Protein AF-A0A9X2M644-F1 (afdb_monomer_lite)

pLDDT: mean 84.6, std 16.62, range [31.56, 98.25]

InterPro domains:
  IPR025457 Domain of unknown function DUF4277 [PF14104] (24-113)

Structure (mmCIF, N/CA/C/O backbone):
data_AF-A0A9X2M644-F1
#
_entry.id   AF-A0A9X2M644-F1
#
loop_
_atom_site.group_PDB
_atom_site.id
_atom_site.type_symbol
_atom_site.label_atom_id
_atom_site.label_alt_id
_atom_site.label_comp_id
_atom_site.label_asym_id
_atom_site.label_entity_id
_atom_site.label_seq_id
_atom_site.pdbx_PDB_ins_code
_atom_site.Cartn_x
_atom_site.Cartn_y
_atom_site.Cartn_z
_atom_site.occupancy
_atom_site.B_iso_or_equiv
_atom_site.auth_seq_id
_atom_site.auth_comp_id
_atom_site.auth_asym_id
_atom_site.auth_atom_id
_atom_site.pdbx_PDB_model_num
ATOM 1 N N . MET A 1 1 ? -24.986 -27.500 74.296 1.00 36.38 1 MET A N 1
ATOM 2 C CA . MET A 1 1 ? -25.430 -28.175 73.058 1.00 36.38 1 MET A CA 1
ATOM 3 C C . MET A 1 1 ? -25.859 -27.107 72.069 1.00 36.38 1 MET A C 1
ATOM 5 O O . MET A 1 1 ? -26.871 -26.458 72.287 1.00 36.38 1 MET A O 1
ATOM 9 N N . ALA A 1 2 ? -25.011 -26.852 71.074 1.00 38.91 2 ALA A N 1
ATOM 10 C CA . ALA A 1 2 ? -25.161 -25.796 70.082 1.00 38.91 2 ALA A CA 1
ATOM 11 C C . ALA A 1 2 ? -25.925 -26.317 68.860 1.00 38.91 2 ALA A C 1
ATOM 13 O O . ALA A 1 2 ? -25.565 -27.364 68.335 1.00 38.91 2 ALA A O 1
ATOM 14 N N . TRP A 1 3 ? -26.931 -25.575 68.397 1.00 31.56 3 TRP A N 1
ATOM 15 C CA . TRP A 1 3 ? -27.513 -25.732 67.061 1.00 31.56 3 TRP A CA 1
ATOM 16 C C . TRP A 1 3 ? -27.806 -24.342 66.493 1.00 31.56 3 TRP A C 1
ATOM 18 O O . TRP A 1 3 ? -28.920 -23.830 66.575 1.00 31.56 3 TRP A O 1
ATOM 28 N N . GLY A 1 4 ? -26.767 -23.708 65.947 1.00 35.31 4 GLY A N 1
ATOM 29 C CA . GLY A 1 4 ? -26.904 -22.560 65.058 1.00 35.31 4 GLY A CA 1
ATOM 30 C C . GLY A 1 4 ? -27.156 -23.071 63.644 1.00 35.31 4 GLY A C 1
ATOM 31 O O . GLY A 1 4 ? -26.264 -23.645 63.026 1.00 35.31 4 GLY A O 1
ATOM 32 N N . ARG A 1 5 ? -28.381 -22.903 63.139 1.00 40.44 5 ARG A N 1
ATOM 33 C CA . ARG A 1 5 ? -28.700 -23.151 61.729 1.00 40.44 5 ARG A CA 1
ATOM 34 C C . ARG A 1 5 ? -28.088 -22.028 60.895 1.00 40.44 5 ARG A C 1
ATOM 36 O O . ARG A 1 5 ? -28.600 -20.913 60.898 1.00 40.44 5 ARG A O 1
ATOM 43 N N . ALA A 1 6 ? -26.989 -22.329 60.213 1.00 40.09 6 ALA A N 1
ATOM 44 C CA . ALA A 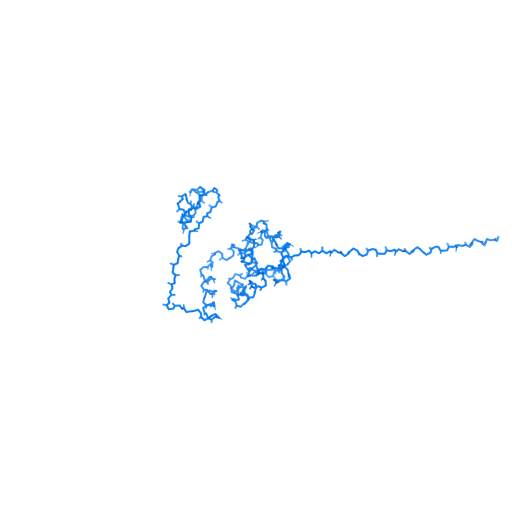1 6 ? -26.420 -21.474 59.184 1.00 40.09 6 ALA A CA 1
ATOM 45 C C . ALA A 1 6 ? -27.343 -21.501 57.954 1.00 40.09 6 ALA A C 1
ATOM 47 O O . ALA A 1 6 ? -27.424 -22.500 57.244 1.00 40.09 6 ALA A O 1
ATOM 48 N N . LEU A 1 7 ? -28.073 -20.409 57.735 1.00 40.72 7 LEU A N 1
ATOM 49 C CA . LEU A 1 7 ? -28.720 -20.113 56.460 1.00 40.72 7 LEU A CA 1
ATOM 50 C C . LEU A 1 7 ? -27.618 -19.724 55.468 1.00 40.72 7 LEU A C 1
ATOM 52 O O . LEU A 1 7 ? -27.059 -18.634 55.564 1.00 40.72 7 LEU A O 1
ATOM 56 N N . SER A 1 8 ? -27.279 -20.619 54.538 1.00 43.50 8 SER A N 1
ATOM 57 C CA . SER A 1 8 ? -26.427 -20.269 53.402 1.00 43.50 8 SER A CA 1
ATOM 58 C C . SER A 1 8 ? -27.249 -19.444 52.413 1.00 43.50 8 SER A C 1
ATOM 60 O O . SER A 1 8 ? -28.114 -19.977 51.715 1.00 43.50 8 SER A O 1
ATOM 62 N N . LEU A 1 9 ? -26.994 -18.140 52.361 1.00 42.22 9 LEU A N 1
ATOM 63 C CA . LEU A 1 9 ? -27.428 -17.300 51.252 1.00 42.22 9 LEU A CA 1
ATOM 64 C C . LEU A 1 9 ? -26.548 -17.640 50.045 1.00 42.22 9 LEU A C 1
ATOM 66 O O . LEU A 1 9 ? -25.346 -17.390 50.051 1.00 42.22 9 LEU A O 1
ATOM 70 N N . VAL A 1 10 ? -27.146 -18.266 49.032 1.00 49.97 10 VAL A N 1
ATOM 71 C CA . VAL A 1 10 ? -26.523 -18.443 47.719 1.00 49.97 10 VAL A CA 1
ATOM 72 C C . VAL A 1 10 ? -26.570 -17.088 47.025 1.00 49.97 10 VAL A C 1
ATOM 74 O O . VAL A 1 10 ? -27.616 -16.639 46.561 1.00 49.97 10 VAL A O 1
ATOM 77 N N . GLU A 1 11 ? -25.433 -16.407 47.014 1.00 48.94 11 GLU A N 1
ATOM 78 C CA . GLU A 1 11 ? -25.257 -15.125 46.348 1.00 48.94 11 GLU A CA 1
ATOM 79 C C . GLU A 1 11 ? -25.095 -15.382 44.842 1.00 48.94 11 GLU A C 1
ATOM 81 O O . GLU A 1 11 ? -24.040 -15.799 44.361 1.00 48.94 11 GLU A O 1
ATOM 86 N N . HIS A 1 12 ? -26.179 -15.202 44.083 1.00 54.28 12 HIS A N 1
ATOM 87 C CA . HIS A 1 12 ? -26.136 -15.247 42.623 1.00 54.28 12 HIS A CA 1
ATOM 88 C C . HIS A 1 12 ? -25.331 -14.048 42.104 1.00 54.28 12 HIS A C 1
ATOM 90 O O . HIS A 1 12 ? -25.857 -12.951 41.923 1.00 54.28 12 HIS A O 1
ATOM 96 N N . ARG A 1 13 ? -24.035 -14.260 41.856 1.00 52.28 13 ARG A N 1
ATOM 97 C CA . ARG A 1 13 ? -23.192 -13.320 41.112 1.00 52.28 13 ARG A CA 1
ATOM 98 C C . ARG A 1 13 ? -23.673 -13.267 39.661 1.00 52.28 13 ARG A C 1
ATOM 100 O O . ARG A 1 13 ? -23.489 -14.217 38.908 1.00 52.28 13 ARG A O 1
ATOM 107 N N . LEU A 1 14 ? -24.290 -12.153 39.278 1.00 56.62 14 LEU A N 1
ATOM 108 C CA . LEU A 1 14 ? -24.551 -11.817 37.881 1.00 56.62 14 LEU A CA 1
ATOM 109 C C . LEU A 1 14 ? -23.217 -11.466 37.209 1.00 56.62 14 LEU A C 1
ATOM 111 O O . LEU A 1 14 ? -22.624 -10.428 37.498 1.00 56.62 14 LEU A O 1
ATOM 115 N N . GLU A 1 15 ? -22.733 -12.332 36.321 1.00 58.47 15 GLU A N 1
ATOM 116 C CA . GLU A 1 15 ? -21.660 -11.987 35.389 1.00 58.47 15 GLU A CA 1
ATOM 117 C C . GLU A 1 15 ? -22.245 -11.115 34.276 1.00 58.47 15 GLU A C 1
ATOM 119 O O . GLU A 1 15 ? -22.938 -11.587 33.376 1.00 58.47 15 GLU A O 1
ATOM 124 N N . VAL A 1 16 ? -21.999 -9.808 34.355 1.00 63.22 16 VAL A N 1
ATOM 125 C CA . VAL A 1 16 ? -22.325 -8.880 33.271 1.00 63.22 16 VAL A CA 1
ATOM 126 C C . VAL A 1 16 ? -21.266 -9.048 32.184 1.00 63.22 16 VAL A C 1
ATOM 128 O O . VAL A 1 16 ? -20.161 -8.519 32.290 1.00 63.22 16 VAL A O 1
ATOM 131 N N . ALA A 1 17 ? -21.597 -9.800 31.136 1.00 68.69 17 ALA A N 1
ATOM 132 C CA . ALA A 1 17 ? -20.782 -9.876 29.932 1.00 68.69 17 ALA A CA 1
ATOM 133 C C . ALA A 1 17 ? -20.901 -8.555 29.154 1.00 68.69 17 ALA A C 1
ATOM 135 O O . ALA A 1 17 ? -21.875 -8.313 28.440 1.00 68.69 17 ALA A O 1
ATOM 136 N N . VAL A 1 18 ? -19.912 -7.672 29.308 1.00 68.38 18 VAL A N 1
ATOM 137 C CA . VAL A 1 18 ? -19.801 -6.463 28.486 1.00 68.38 18 VAL A CA 1
ATOM 138 C C . VAL A 1 18 ? -19.370 -6.888 27.086 1.00 68.38 18 VAL A C 1
ATOM 140 O O . VAL A 1 18 ? -18.216 -7.243 26.863 1.00 68.38 18 VAL A O 1
ATOM 143 N N . THR A 1 19 ? -20.302 -6.860 26.136 1.00 66.19 19 THR A N 1
ATOM 144 C CA . THR A 1 19 ? -19.979 -7.036 24.717 1.00 66.19 19 THR A CA 1
ATOM 145 C C . THR A 1 19 ? -19.633 -5.664 24.150 1.00 66.19 19 THR A C 1
ATOM 147 O O . THR A 1 19 ? -20.501 -4.794 24.077 1.00 66.19 19 THR A O 1
ATOM 150 N N . SER A 1 20 ? -18.371 -5.430 23.790 1.00 77.38 20 SER A N 1
ATOM 151 C CA . SER A 1 20 ? -17.993 -4.211 23.077 1.00 77.38 20 SER A CA 1
ATOM 152 C C . SER A 1 20 ? -18.416 -4.326 21.612 1.00 77.38 20 SER A C 1
ATOM 154 O O . SER A 1 20 ? -18.056 -5.270 20.912 1.00 77.38 20 SER A O 1
ATOM 156 N N . VAL A 1 21 ? -19.201 -3.357 21.144 1.00 82.62 21 VAL A N 1
ATOM 157 C CA . VAL A 1 21 ? -19.521 -3.192 19.723 1.00 82.62 21 VAL A CA 1
ATOM 158 C C . VAL A 1 21 ? -18.535 -2.184 19.146 1.00 82.62 21 VAL A C 1
ATOM 160 O O . VAL A 1 21 ? -18.381 -1.091 19.690 1.00 82.62 21 VAL A O 1
ATOM 163 N N . VAL A 1 22 ? -17.860 -2.552 18.058 1.00 84.69 22 VAL A N 1
ATOM 164 C CA . VAL A 1 22 ? -16.936 -1.672 17.333 1.00 84.69 22 VAL A CA 1
ATOM 165 C C . VAL A 1 22 ? -17.475 -1.467 15.924 1.00 84.69 22 VAL A C 1
ATOM 167 O O . VAL A 1 22 ? -1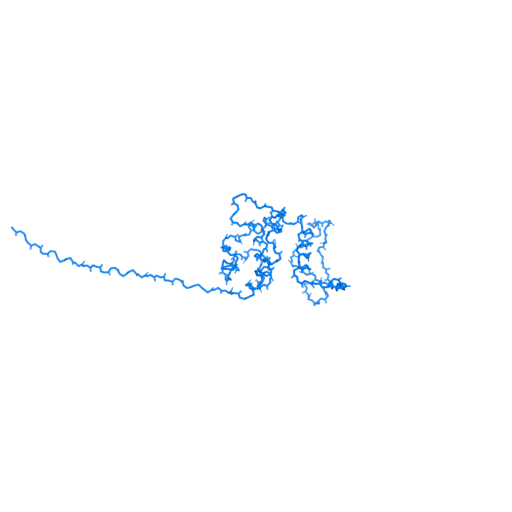7.782 -2.431 15.227 1.00 84.69 22 VAL A O 1
ATOM 170 N N . GLU A 1 23 ? -17.587 -0.211 15.503 1.00 90.69 23 GLU A N 1
ATOM 171 C CA . GLU A 1 23 ? -17.934 0.154 14.131 1.00 90.69 23 GLU A CA 1
ATOM 172 C C . GLU A 1 23 ? -16.651 0.416 13.332 1.00 90.69 23 GLU A C 1
ATOM 174 O O . GLU A 1 23 ? -15.780 1.168 13.772 1.00 90.69 23 GLU A O 1
ATOM 179 N N . LYS A 1 24 ? -16.538 -0.193 12.148 1.00 93.38 24 LYS A N 1
ATOM 180 C CA . LYS A 1 24 ? -15.422 0.012 11.217 1.00 93.38 24 LYS A CA 1
ATOM 181 C C . LYS A 1 24 ? -15.939 0.305 9.815 1.00 93.38 24 LYS A C 1
ATOM 183 O O . LYS A 1 24 ? -16.934 -0.261 9.364 1.00 93.38 24 LYS A O 1
ATOM 188 N N . ARG A 1 25 ? -15.229 1.165 9.086 1.00 95.31 25 ARG A N 1
ATOM 189 C CA . ARG A 1 25 ? -15.566 1.522 7.705 1.00 95.31 25 ARG A CA 1
ATOM 190 C C . ARG A 1 25 ? -14.985 0.517 6.707 1.00 95.31 25 ARG A C 1
ATOM 192 O O . ARG A 1 25 ? -13.776 0.317 6.659 1.00 95.31 25 ARG A O 1
ATOM 199 N N . LEU A 1 26 ? -15.843 -0.058 5.863 1.00 94.44 26 LEU A N 1
ATOM 200 C CA . LEU A 1 26 ? -15.438 -0.889 4.718 1.00 94.44 26 LEU A CA 1
ATOM 201 C C . LEU A 1 26 ? -14.991 -0.032 3.524 1.00 94.44 26 LEU A C 1
ATOM 203 O O . LEU A 1 26 ? -13.888 -0.200 3.007 1.00 94.44 26 LEU A O 1
ATOM 207 N N . GLY A 1 27 ? -15.844 0.908 3.097 1.00 92.75 27 GLY A N 1
ATOM 208 C CA . GLY A 1 27 ? -15.617 1.751 1.917 1.00 92.75 27 GLY A CA 1
ATOM 209 C C . GLY A 1 27 ? -15.133 0.950 0.700 1.00 92.75 27 GLY A C 1
ATOM 210 O O . GLY A 1 27 ? -15.688 -0.101 0.391 1.00 92.75 27 GLY A O 1
ATOM 211 N N . ALA A 1 28 ? -14.089 1.435 0.021 1.00 94.25 28 ALA A N 1
ATOM 212 C CA . ALA A 1 28 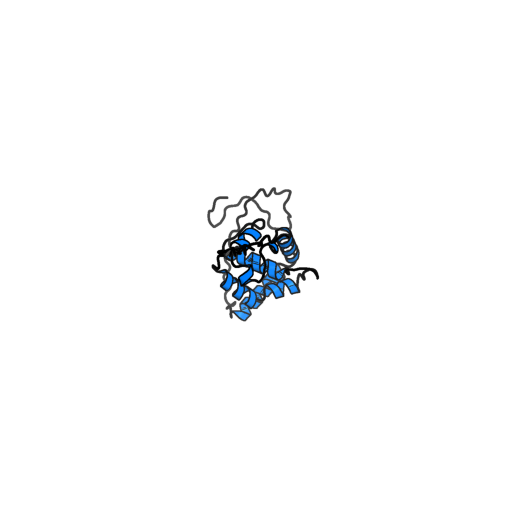? -13.509 0.766 -1.146 1.00 94.25 28 ALA A CA 1
ATOM 213 C C . ALA A 1 28 ? -12.436 -0.292 -0.806 1.00 94.25 28 ALA A C 1
ATOM 215 O O . ALA A 1 28 ? -11.827 -0.836 -1.727 1.00 94.25 28 ALA A O 1
ATOM 216 N N . LEU A 1 29 ? -12.189 -0.606 0.477 1.00 96.38 29 LEU A N 1
ATOM 217 C CA . LEU A 1 29 ? -11.120 -1.540 0.864 1.00 96.38 29 LEU A CA 1
ATOM 218 C C . LEU A 1 29 ? -11.244 -2.926 0.229 1.00 96.38 29 LEU A C 1
ATOM 220 O O . LEU A 1 29 ? -10.229 -3.400 -0.274 1.00 96.38 29 LEU A O 1
ATOM 224 N N . PRO A 1 30 ? -12.425 -3.579 0.187 1.00 97.19 30 PRO A N 1
ATOM 225 C CA . PRO A 1 30 ? -12.520 -4.913 -0.406 1.00 97.19 30 PRO A CA 1
ATOM 226 C C . PRO A 1 30 ? -12.166 -4.914 -1.893 1.00 97.19 30 PRO A C 1
ATOM 228 O O . PRO A 1 30 ? -11.531 -5.843 -2.381 1.00 97.19 30 PRO A O 1
ATOM 231 N N . VAL A 1 31 ? -12.537 -3.842 -2.602 1.00 97.19 31 VAL A N 1
ATOM 232 C CA . VAL A 1 31 ? -12.190 -3.661 -4.014 1.00 97.19 31 VAL A CA 1
ATOM 233 C C . VAL A 1 31 ? -10.685 -3.453 -4.149 1.00 97.19 31 VAL A C 1
ATOM 235 O O . VAL A 1 31 ? -10.047 -4.166 -4.912 1.00 97.19 31 VAL A O 1
ATOM 238 N N . ALA A 1 32 ? -10.095 -2.536 -3.376 1.00 96.75 32 ALA A N 1
ATOM 239 C CA . ALA A 1 32 ? -8.653 -2.301 -3.402 1.00 96.75 32 ALA A CA 1
ATOM 240 C C . ALA A 1 32 ? -7.862 -3.586 -3.108 1.00 96.75 32 ALA A C 1
ATOM 242 O O . ALA A 1 32 ? -6.956 -3.925 -3.862 1.00 96.75 32 ALA A O 1
ATOM 243 N N . ALA A 1 33 ? -8.247 -4.335 -2.074 1.00 97.44 33 ALA A N 1
ATOM 244 C CA . ALA A 1 33 ? -7.619 -5.601 -1.711 1.00 97.44 33 ALA A CA 1
ATOM 245 C C . ALA A 1 33 ? -7.710 -6.642 -2.832 1.00 97.44 33 ALA A C 1
ATOM 247 O O . ALA A 1 33 ? -6.736 -7.334 -3.106 1.00 97.44 33 ALA A O 1
ATOM 248 N N . GLU A 1 34 ? -8.851 -6.737 -3.515 1.00 97.69 34 GLU A N 1
ATOM 249 C CA . GLU A 1 34 ? -9.002 -7.660 -4.638 1.00 97.69 34 GLU A CA 1
ATOM 250 C C . GLU A 1 34 ? -8.072 -7.315 -5.804 1.00 97.69 34 GLU A C 1
ATOM 252 O O . GLU A 1 34 ? -7.402 -8.193 -6.344 1.00 97.69 34 GLU A O 1
ATOM 257 N N . PHE A 1 35 ? -7.970 -6.035 -6.168 1.00 97.62 35 PHE A N 1
ATOM 258 C CA . PHE A 1 35 ? -7.036 -5.607 -7.210 1.00 97.62 35 PHE A CA 1
ATOM 259 C C . PHE A 1 35 ? -5.575 -5.815 -6.795 1.00 97.62 35 PHE A C 1
ATOM 261 O O . PHE A 1 35 ? -4.789 -6.293 -7.609 1.00 97.62 35 PHE A O 1
ATOM 268 N N . LEU A 1 36 ? -5.215 -5.511 -5.544 1.00 97.94 36 LEU A N 1
ATOM 269 C CA . LEU A 1 36 ? -3.863 -5.717 -5.015 1.00 97.94 36 LEU A CA 1
ATOM 270 C C . LEU A 1 36 ? -3.462 -7.198 -5.034 1.00 97.94 36 LEU A C 1
ATOM 272 O O . LEU A 1 36 ? -2.376 -7.517 -5.514 1.00 97.94 36 LEU A O 1
ATOM 276 N N . ARG A 1 37 ? -4.370 -8.102 -4.633 1.00 97.19 37 ARG A N 1
ATOM 277 C CA . ARG A 1 37 ? -4.159 -9.556 -4.709 1.00 97.19 37 ARG A CA 1
ATOM 278 C C . ARG A 1 37 ? -4.023 -10.056 -6.140 1.00 97.19 37 ARG A C 1
ATOM 280 O O . ARG A 1 37 ? -3.122 -10.835 -6.426 1.00 97.19 37 ARG A O 1
ATOM 287 N N . ARG A 1 38 ? -4.897 -9.618 -7.054 1.00 97.44 38 ARG A N 1
ATOM 288 C CA . ARG A 1 38 ? -4.814 -10.010 -8.473 1.00 97.44 38 ARG A CA 1
ATOM 289 C C . ARG A 1 38 ? -3.488 -9.573 -9.096 1.00 97.44 38 ARG A C 1
ATOM 291 O O . ARG A 1 38 ? -2.856 -10.361 -9.793 1.00 97.44 38 ARG A O 1
ATOM 298 N N . LEU A 1 39 ? -3.053 -8.355 -8.775 1.00 98.00 39 LEU A N 1
ATOM 299 C CA . LEU A 1 39 ? -1.764 -7.794 -9.180 1.00 98.00 39 LEU A CA 1
ATOM 300 C C . LEU A 1 39 ? -0.571 -8.324 -8.372 1.00 98.00 39 LEU A C 1
ATOM 302 O O . LEU A 1 39 ? 0.551 -7.927 -8.670 1.00 98.00 39 LEU A O 1
ATOM 306 N N . ASP A 1 40 ? -0.796 -9.193 -7.383 1.00 97.88 40 ASP A N 1
ATOM 307 C CA . ASP A 1 40 ? 0.241 -9.831 -6.565 1.00 97.88 40 ASP A CA 1
ATOM 308 C C . ASP A 1 40 ? 1.247 -8.831 -5.975 1.00 97.88 40 ASP A C 1
ATOM 310 O O . ASP A 1 40 ? 2.458 -9.054 -5.963 1.00 97.88 40 ASP A O 1
ATOM 314 N N . VAL A 1 41 ? 0.747 -7.676 -5.524 1.00 98.25 41 VAL A N 1
ATOM 315 C CA . VAL A 1 41 ? 1.606 -6.577 -5.064 1.00 98.25 41 VAL A CA 1
ATOM 316 C C . VAL A 1 41 ? 2.459 -7.021 -3.883 1.00 98.25 41 VAL A C 1
ATOM 318 O O . VAL A 1 41 ? 3.666 -6.779 -3.892 1.00 98.25 41 VAL A O 1
ATOM 321 N N . ALA A 1 42 ? 1.866 -7.706 -2.899 1.00 97.56 42 ALA A N 1
ATOM 322 C CA . ALA A 1 42 ? 2.632 -8.215 -1.771 1.00 97.56 42 ALA A CA 1
ATOM 323 C C . ALA A 1 42 ? 3.729 -9.204 -2.198 1.00 97.56 42 ALA A C 1
ATOM 325 O O . ALA A 1 42 ? 4.878 -9.029 -1.798 1.00 97.56 42 ALA A O 1
ATOM 326 N N . GLY A 1 43 ? 3.411 -10.183 -3.053 1.00 97.62 43 GLY A N 1
ATOM 327 C CA . GLY A 1 43 ? 4.376 -11.187 -3.509 1.00 97.62 43 GLY A CA 1
ATOM 328 C C . GLY A 1 43 ? 5.525 -10.586 -4.319 1.00 97.62 43 GLY A C 1
ATOM 329 O O . GLY A 1 43 ? 6.685 -10.941 -4.108 1.00 97.62 43 GLY A O 1
ATOM 330 N N . ILE A 1 44 ? 5.227 -9.620 -5.191 1.00 98.19 44 ILE A N 1
ATOM 331 C CA . ILE A 1 44 ? 6.240 -8.890 -5.966 1.00 98.19 44 ILE A CA 1
ATOM 332 C C . ILE A 1 44 ? 7.180 -8.117 -5.037 1.00 98.19 44 ILE A C 1
ATOM 334 O O . ILE A 1 44 ? 8.399 -8.192 -5.196 1.00 98.19 44 ILE A O 1
ATOM 338 N N . VAL A 1 45 ? 6.634 -7.384 -4.062 1.00 98.06 45 VAL A N 1
ATOM 339 C CA . VAL A 1 45 ? 7.446 -6.618 -3.106 1.00 98.06 45 VAL A CA 1
ATOM 340 C C . VAL A 1 45 ? 8.289 -7.551 -2.244 1.00 98.06 45 VAL A C 1
ATOM 342 O O . VAL A 1 45 ? 9.490 -7.328 -2.122 1.00 98.06 45 VAL A O 1
ATOM 345 N N . ASP A 1 46 ? 7.704 -8.609 -1.690 1.00 97.25 46 ASP A N 1
ATOM 346 C CA . ASP A 1 46 ? 8.409 -9.529 -0.794 1.00 97.25 46 ASP A CA 1
ATOM 347 C C . ASP A 1 46 ? 9.485 -10.352 -1.516 1.00 97.25 46 ASP A C 1
ATOM 349 O O . ASP A 1 46 ? 10.489 -10.719 -0.905 1.00 97.25 46 ASP A O 1
ATOM 353 N N . GLY A 1 47 ? 9.322 -10.598 -2.819 1.00 96.69 47 GLY A N 1
ATOM 354 C CA . GLY A 1 47 ? 10.339 -11.242 -3.650 1.00 96.69 4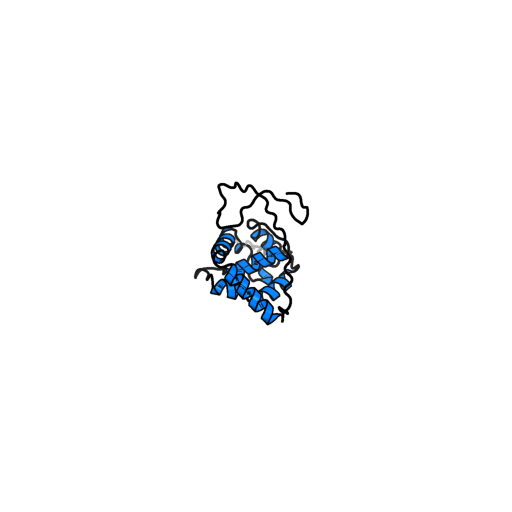7 GLY A CA 1
ATOM 355 C C . GLY A 1 47 ? 11.585 -10.381 -3.887 1.00 96.69 47 GLY A C 1
ATOM 356 O O . GLY A 1 47 ? 12.675 -10.924 -4.064 1.00 96.69 47 GLY A O 1
ATOM 357 N N . VAL A 1 48 ? 11.446 -9.052 -3.877 1.00 96.62 48 VAL A N 1
ATOM 358 C CA . VAL A 1 48 ? 12.562 -8.105 -4.069 1.00 96.62 48 VAL A CA 1
ATOM 359 C C . VAL A 1 48 ? 13.135 -7.637 -2.731 1.00 96.62 48 VAL A C 1
ATOM 361 O O . VAL A 1 48 ? 14.349 -7.533 -2.571 1.00 96.62 48 VAL A O 1
ATOM 364 N N . CYS A 1 49 ? 12.259 -7.381 -1.762 1.00 93.94 49 CYS A N 1
ATOM 365 C CA . CYS A 1 49 ? 12.561 -6.779 -0.469 1.00 93.94 49 CYS A CA 1
ATOM 366 C C . CYS A 1 49 ? 12.087 -7.703 0.666 1.00 93.94 49 CYS A C 1
ATOM 368 O O . CYS A 1 49 ? 11.162 -7.331 1.401 1.00 93.94 49 CYS A O 1
ATOM 370 N N . PRO A 1 50 ? 12.682 -8.899 0.836 1.00 85.62 50 PRO A N 1
ATOM 371 C CA . PRO A 1 50 ? 12.214 -9.855 1.829 1.00 85.62 50 PRO A CA 1
ATOM 372 C C . PRO A 1 50 ? 12.271 -9.256 3.237 1.00 85.62 50 PRO A C 1
ATOM 374 O O . PRO A 1 50 ? 13.247 -8.618 3.639 1.00 85.62 50 PRO A O 1
ATOM 377 N N . GLY A 1 51 ? 11.198 -9.461 3.997 1.00 81.75 51 GLY A N 1
ATOM 378 C CA . GLY A 1 51 ? 11.149 -9.112 5.412 1.00 81.75 51 GLY A CA 1
ATOM 379 C C . GLY A 1 51 ? 12.112 -9.961 6.250 1.00 81.75 51 GLY A C 1
ATOM 380 O O . GLY A 1 51 ? 12.573 -11.026 5.838 1.00 81.75 51 GLY A O 1
ATOM 381 N N . GLY A 1 52 ? 12.403 -9.501 7.467 1.00 80.69 52 GLY A N 1
ATOM 382 C CA . GLY A 1 52 ? 13.162 -10.299 8.433 1.00 80.69 52 GLY A CA 1
ATOM 383 C C . GLY A 1 52 ? 12.391 -11.549 8.874 1.00 80.69 52 GLY A C 1
ATOM 384 O O . GLY A 1 52 ? 11.167 -11.526 8.945 1.00 80.69 52 GLY A O 1
ATOM 385 N N . ALA A 1 53 ? 13.098 -12.618 9.251 1.00 75.88 53 ALA A N 1
ATOM 386 C CA . ALA A 1 53 ? 12.492 -13.909 9.614 1.00 75.88 53 ALA A CA 1
ATOM 387 C C . ALA A 1 53 ? 11.457 -13.845 10.761 1.00 75.88 53 ALA A C 1
ATOM 389 O O . ALA A 1 53 ? 10.586 -14.703 10.853 1.00 75.88 53 ALA A O 1
ATOM 390 N N . SER A 1 54 ? 11.536 -12.824 11.621 1.00 80.44 54 SER A N 1
ATOM 391 C CA . SER A 1 54 ? 10.596 -12.594 12.731 1.00 80.44 54 SER A CA 1
ATOM 392 C C . SER A 1 54 ? 9.536 -11.526 12.422 1.00 80.44 54 SER A C 1
ATOM 394 O O . SER A 1 54 ? 8.893 -11.012 13.340 1.00 80.44 54 SER A O 1
ATOM 396 N N . ALA A 1 55 ? 9.386 -11.116 11.160 1.00 83.31 55 ALA A N 1
ATOM 397 C CA . ALA A 1 55 ? 8.413 -10.106 10.767 1.00 83.31 55 ALA A CA 1
ATOM 398 C C . ALA A 1 55 ? 6.984 -10.652 10.887 1.00 83.31 55 ALA A C 1
ATOM 400 O O . ALA A 1 55 ? 6.606 -11.608 10.222 1.00 83.31 55 ALA A O 1
ATOM 401 N N . LEU A 1 56 ? 6.172 -9.998 11.722 1.00 88.44 56 LEU A N 1
ATOM 402 C CA . LEU A 1 56 ? 4.742 -10.306 11.849 1.00 88.44 56 LEU A CA 1
ATOM 403 C C . LEU A 1 56 ? 3.929 -9.883 10.616 1.00 88.44 56 LEU A C 1
ATOM 405 O O . LEU A 1 56 ? 2.833 -10.385 10.407 1.00 88.44 56 LEU A O 1
ATOM 409 N N . VAL A 1 57 ? 4.444 -8.919 9.851 1.00 93.00 57 VAL A N 1
ATOM 410 C CA . VAL A 1 57 ? 3.868 -8.419 8.600 1.00 93.00 57 VAL A CA 1
ATOM 411 C C . VAL A 1 57 ? 5.031 -8.126 7.669 1.00 93.00 57 VAL A C 1
ATOM 413 O O . VAL A 1 57 ? 5.977 -7.438 8.071 1.00 93.00 57 VAL A O 1
ATOM 416 N N . MET A 1 58 ? 4.962 -8.657 6.454 1.00 95.12 58 MET A N 1
ATOM 417 C CA . MET A 1 58 ? 5.997 -8.479 5.437 1.00 95.12 58 MET A CA 1
ATOM 418 C C . MET A 1 58 ? 5.896 -7.098 4.776 1.00 95.12 58 MET A C 1
ATOM 420 O O . MET A 1 58 ? 4.875 -6.413 4.899 1.00 95.12 58 MET A O 1
ATOM 424 N N . HIS A 1 59 ? 6.949 -6.662 4.079 1.00 96.56 59 HIS A N 1
ATOM 425 C CA . HIS A 1 59 ? 6.949 -5.349 3.430 1.00 96.56 59 HIS A CA 1
ATOM 426 C C . HIS A 1 59 ? 5.818 -5.235 2.406 1.00 96.56 59 HIS A C 1
ATOM 428 O O . HIS A 1 59 ? 5.132 -4.217 2.381 1.00 96.56 59 HIS A O 1
ATOM 434 N N . GLY A 1 60 ? 5.546 -6.290 1.641 1.00 97.25 60 GLY A N 1
ATOM 435 C CA . GLY A 1 60 ? 4.467 -6.338 0.667 1.00 97.25 60 GLY A CA 1
ATOM 436 C C . GLY A 1 60 ? 3.098 -6.037 1.265 1.00 97.25 60 GLY A C 1
ATOM 437 O O . GLY A 1 60 ? 2.389 -5.161 0.773 1.00 97.25 60 GLY A O 1
ATOM 438 N N . GLN A 1 61 ? 2.767 -6.664 2.393 1.00 96.94 61 GLN A N 1
ATOM 439 C CA . GLN A 1 61 ? 1.524 -6.393 3.121 1.00 96.94 61 GLN A CA 1
ATOM 440 C C . GLN A 1 61 ? 1.449 -4.952 3.655 1.00 96.94 61 GLN A C 1
ATOM 442 O O . GLN A 1 61 ? 0.382 -4.336 3.655 1.00 96.94 61 GLN A O 1
ATOM 447 N N . VAL A 1 62 ? 2.579 -4.381 4.089 1.00 97.25 62 VAL A N 1
ATOM 448 C CA . VAL A 1 62 ? 2.641 -2.966 4.489 1.00 97.25 62 VAL A CA 1
ATOM 449 C C . VAL A 1 62 ? 2.368 -2.050 3.293 1.00 97.25 62 VAL A C 1
ATOM 451 O O . VAL A 1 62 ? 1.593 -1.101 3.417 1.00 97.25 62 VAL A O 1
ATOM 454 N N . ILE A 1 63 ? 2.957 -2.338 2.130 1.00 98.00 63 ILE A N 1
ATOM 455 C CA . ILE A 1 63 ? 2.736 -1.559 0.907 1.00 98.00 63 ILE A CA 1
ATOM 456 C C . ILE A 1 63 ? 1.277 -1.651 0.451 1.00 98.00 63 ILE A C 1
ATOM 458 O O . ILE A 1 63 ? 0.685 -0.623 0.125 1.00 98.00 63 ILE A O 1
ATOM 462 N N . GLU A 1 64 ? 0.656 -2.831 0.500 1.00 97.94 64 GLU A N 1
ATOM 463 C CA . GLU A 1 64 ? -0.774 -2.990 0.210 1.00 97.94 64 GLU A CA 1
ATOM 464 C C . GLU A 1 64 ? -1.649 -2.117 1.120 1.00 97.94 64 GLU A C 1
ATOM 466 O O . GLU A 1 64 ? -2.528 -1.400 0.632 1.00 97.94 64 GLU A O 1
ATOM 471 N N . ALA A 1 65 ? -1.368 -2.099 2.428 1.00 97.50 65 ALA A N 1
ATOM 472 C CA . ALA A 1 65 ? -2.083 -1.251 3.378 1.00 97.50 65 ALA A CA 1
ATOM 473 C C . ALA A 1 65 ? -1.894 0.251 3.083 1.00 97.50 65 ALA A C 1
ATOM 475 O O . ALA A 1 65 ? -2.858 1.017 3.157 1.00 97.50 65 ALA A O 1
ATOM 476 N N . LEU A 1 66 ? -0.685 0.683 2.705 1.00 97.75 66 LEU A N 1
ATOM 477 C CA . LEU A 1 66 ? -0.404 2.075 2.333 1.00 97.75 66 LEU A CA 1
ATOM 478 C C . LEU A 1 66 ? -1.110 2.486 1.032 1.00 97.75 66 LEU A C 1
ATOM 480 O O . LEU A 1 66 ? -1.665 3.586 0.954 1.00 97.75 66 LEU A O 1
ATOM 484 N N . VAL A 1 67 ? -1.159 1.604 0.030 1.00 97.44 67 VAL A N 1
ATOM 485 C CA . VAL A 1 67 ? -1.936 1.838 -1.197 1.00 97.44 67 VAL A CA 1
ATOM 486 C C . VAL A 1 67 ? -3.425 1.939 -0.866 1.00 97.44 67 VAL A C 1
ATOM 488 O O . VAL A 1 67 ? -4.090 2.884 -1.293 1.00 97.44 67 VAL A O 1
ATOM 491 N N . ALA A 1 68 ? -3.952 1.029 -0.046 1.00 97.00 68 ALA A N 1
ATOM 492 C CA . ALA A 1 68 ? -5.347 1.051 0.381 1.00 97.00 68 ALA A CA 1
ATOM 493 C C . ALA A 1 68 ? -5.700 2.322 1.175 1.00 97.00 68 ALA A C 1
ATOM 495 O O . ALA A 1 68 ? -6.759 2.916 0.948 1.00 97.00 68 ALA A O 1
ATOM 496 N N . ASN A 1 69 ? -4.804 2.800 2.045 1.00 96.56 69 ASN A N 1
ATOM 497 C CA . ASN A 1 69 ? -4.947 4.092 2.716 1.00 96.56 69 ASN A CA 1
ATOM 498 C C . ASN A 1 69 ? -5.068 5.233 1.700 1.00 96.56 69 ASN A C 1
ATOM 500 O O . ASN A 1 69 ? -5.989 6.048 1.788 1.00 96.56 69 ASN A O 1
ATOM 504 N N . ARG A 1 70 ? -4.191 5.249 0.689 1.00 95.31 70 ARG A N 1
ATOM 505 C CA . ARG A 1 70 ? -4.174 6.297 -0.333 1.00 95.31 70 ARG A CA 1
ATOM 506 C C . ARG A 1 70 ? -5.411 6.295 -1.234 1.00 95.31 70 ARG A C 1
ATOM 508 O O . ARG A 1 70 ? -5.832 7.360 -1.675 1.00 95.31 70 ARG A O 1
ATOM 515 N N . LEU A 1 71 ? -5.994 5.128 -1.498 1.00 94.06 71 LEU A N 1
ATOM 516 C CA . LEU A 1 71 ? -7.187 4.979 -2.340 1.00 94.06 71 LEU A CA 1
ATOM 517 C C . LEU A 1 71 ? -8.508 5.235 -1.602 1.00 94.06 71 LEU A C 1
ATOM 519 O O . LEU A 1 71 ? -9.552 5.330 -2.243 1.00 94.06 71 LEU A O 1
ATOM 523 N N . THR A 1 72 ? -8.489 5.323 -0.271 1.00 91.38 72 THR A N 1
ATOM 524 C CA . THR A 1 72 ? -9.708 5.454 0.538 1.00 91.38 72 THR A CA 1
ATOM 525 C C . THR A 1 72 ? -9.814 6.819 1.208 1.00 91.38 72 THR A C 1
ATOM 527 O O . THR A 1 72 ? -10.478 7.717 0.700 1.00 91.38 72 THR A O 1
ATOM 530 N N . SER A 1 73 ? -9.174 6.986 2.358 1.00 88.25 73 SER A N 1
ATOM 531 C CA . SER A 1 73 ? -9.117 8.236 3.110 1.00 88.25 73 SER A CA 1
ATOM 532 C C . SER A 1 73 ? -7.669 8.444 3.535 1.00 88.25 73 SER A C 1
ATOM 534 O O . SER A 1 73 ? -7.308 8.007 4.633 1.00 88.25 73 SER A O 1
ATOM 536 N N . PRO A 1 74 ? -6.845 9.077 2.674 1.00 89.19 74 PRO A N 1
ATOM 537 C CA . PRO A 1 74 ? -5.417 9.224 2.905 1.00 89.19 74 PRO A CA 1
ATOM 538 C C . PRO A 1 74 ? -5.130 9.806 4.286 1.00 89.19 74 PRO A C 1
ATOM 540 O O . PRO A 1 74 ? -5.624 10.879 4.631 1.00 89.19 74 PRO A O 1
ATOM 543 N N . ALA A 1 75 ? -4.317 9.097 5.061 1.00 92.62 75 ALA A N 1
ATOM 544 C CA . ALA A 1 75 ? -3.812 9.556 6.343 1.00 92.62 75 ALA A CA 1
ATOM 545 C C . ALA A 1 75 ? -2.297 9.777 6.220 1.00 92.62 75 ALA A C 1
ATOM 547 O O . ALA A 1 75 ? -1.631 9.037 5.493 1.00 92.62 75 ALA A O 1
ATOM 548 N N . PRO A 1 76 ? -1.719 10.780 6.903 1.00 92.06 76 PRO A N 1
ATOM 549 C CA . PRO A 1 76 ? -0.265 10.876 6.998 1.00 92.06 76 PRO A CA 1
ATOM 550 C C . PRO A 1 76 ? 0.299 9.621 7.684 1.00 92.06 76 PRO A C 1
ATOM 552 O O . PRO A 1 76 ? -0.398 9.013 8.494 1.00 92.06 76 PRO A O 1
ATOM 555 N N . LEU A 1 77 ? 1.560 9.255 7.408 1.00 92.56 77 LEU A N 1
ATOM 556 C CA . LEU A 1 77 ? 2.180 8.009 7.905 1.00 92.56 77 LEU A CA 1
ATOM 557 C C . LEU A 1 77 ? 2.013 7.810 9.420 1.00 92.56 77 LEU A C 1
ATOM 559 O O . LEU A 1 77 ? 1.656 6.726 9.867 1.00 92.56 77 LEU A O 1
ATOM 563 N N . VAL A 1 78 ? 2.163 8.882 10.204 1.00 93.12 78 VAL A N 1
ATOM 564 C CA . VAL A 1 78 ? 1.994 8.874 11.671 1.00 93.12 78 VAL A CA 1
ATOM 565 C C . VAL A 1 78 ? 0.562 8.552 12.140 1.00 93.12 78 VAL A C 1
ATOM 567 O O . VAL A 1 78 ? 0.343 8.259 13.308 1.00 93.12 78 VAL A O 1
ATOM 570 N N . ARG A 1 79 ? -0.427 8.596 11.240 1.00 95.94 79 ARG A N 1
ATOM 571 C CA . ARG A 1 79 ? -1.857 8.350 11.502 1.00 95.94 79 ARG A CA 1
ATOM 572 C C . ARG A 1 79 ? -2.401 7.122 10.770 1.00 95.94 79 ARG A C 1
ATOM 574 O O . ARG A 1 79 ? -3.607 6.891 10.805 1.00 95.94 79 ARG A O 1
ATOM 581 N N . VAL A 1 80 ? -1.558 6.339 10.094 1.00 97.25 80 VAL A N 1
ATOM 582 C CA . VAL A 1 80 ? -2.011 5.138 9.371 1.00 97.25 80 VAL A CA 1
ATOM 583 C C . VAL A 1 80 ? -2.531 4.074 10.339 1.00 97.25 80 VAL A C 1
ATOM 585 O O . VAL A 1 80 ? -3.547 3.450 10.049 1.00 97.25 80 VAL A O 1
ATOM 588 N N . GLU A 1 81 ? -1.921 3.913 11.516 1.00 97.25 81 GLU A N 1
ATOM 589 C CA . GLU A 1 81 ? -2.460 3.034 12.562 1.00 97.25 81 GLU A CA 1
ATOM 590 C C . GLU A 1 81 ? -3.877 3.460 12.988 1.00 97.25 81 GLU A C 1
ATOM 592 O O . GLU A 1 81 ? -4.784 2.631 13.038 1.00 97.25 81 GLU A O 1
ATOM 597 N N . ASP A 1 82 ? -4.099 4.756 13.228 1.00 96.56 82 ASP A N 1
ATOM 598 C CA . ASP A 1 82 ? -5.422 5.286 13.585 1.00 96.56 82 ASP A CA 1
ATOM 599 C C . ASP A 1 82 ? -6.439 5.075 12.458 1.00 96.56 82 ASP A C 1
ATOM 601 O O . ASP A 1 82 ? -7.578 4.674 12.701 1.00 96.56 82 ASP A O 1
ATOM 605 N N . TRP A 1 83 ? -6.021 5.290 11.207 1.00 96.88 83 TRP A N 1
ATOM 606 C CA . TRP A 1 83 ? -6.837 4.961 10.042 1.00 96.88 83 TRP A CA 1
ATOM 607 C C . TRP A 1 83 ? -7.220 3.476 10.040 1.00 96.88 83 TRP A C 1
ATOM 609 O O . TRP A 1 83 ? -8.398 3.158 9.893 1.00 96.88 83 TRP A O 1
ATOM 619 N N . ALA A 1 84 ? -6.272 2.572 10.286 1.00 97.00 84 ALA A N 1
ATOM 620 C CA . ALA A 1 84 ? -6.534 1.138 10.322 1.00 97.00 84 ALA A CA 1
ATOM 621 C C . ALA A 1 84 ? -7.445 0.714 11.484 1.00 97.00 84 ALA A C 1
ATOM 623 O O . ALA A 1 84 ? -8.148 -0.283 11.364 1.00 97.00 84 ALA A O 1
ATOM 624 N N . ARG A 1 85 ? -7.491 1.471 12.590 1.00 96.19 85 ARG A N 1
ATOM 625 C CA . ARG A 1 85 ? -8.454 1.245 13.685 1.00 96.19 85 ARG A CA 1
ATOM 626 C C . ARG A 1 85 ? -9.884 1.608 13.287 1.00 96.19 85 ARG A C 1
ATOM 628 O O . ARG A 1 85 ? -10.816 0.924 13.698 1.00 96.19 85 ARG A O 1
ATOM 635 N N . CYS A 1 86 ? -10.060 2.673 12.507 1.00 96.25 86 CYS A N 1
ATOM 636 C CA . CYS A 1 86 ? -11.377 3.149 12.070 1.00 96.25 86 CYS A CA 1
ATOM 637 C C . CYS A 1 86 ? -11.910 2.424 10.823 1.00 96.25 86 CYS A C 1
ATOM 639 O O . CYS A 1 86 ? -13.094 2.536 10.496 1.00 96.25 86 CYS A O 1
ATOM 641 N N . TRP A 1 87 ? -11.047 1.713 10.103 1.00 97.06 87 TRP A N 1
ATOM 642 C CA . TRP A 1 87 ? -11.375 1.000 8.875 1.00 97.06 87 TRP A CA 1
ATOM 643 C C . TRP A 1 87 ? -11.251 -0.514 9.055 1.00 97.06 87 TRP A C 1
ATOM 645 O O . TRP A 1 87 ? -10.553 -0.993 9.941 1.00 97.06 87 TRP A O 1
ATOM 655 N N . ALA A 1 88 ? -11.921 -1.284 8.199 1.00 96.69 88 ALA A N 1
ATOM 656 C CA . ALA A 1 88 ? -11.926 -2.749 8.238 1.00 96.69 88 ALA A CA 1
ATOM 657 C C . ALA A 1 88 ? -10.615 -3.373 7.699 1.00 96.69 88 ALA A C 1
ATOM 659 O O . ALA A 1 88 ? -10.641 -4.300 6.893 1.00 96.69 88 ALA A O 1
ATOM 660 N N . VAL A 1 89 ? -9.454 -2.817 8.064 1.00 97.50 89 VAL A N 1
ATOM 661 C CA . VAL A 1 89 ? -8.140 -3.232 7.537 1.00 97.50 89 VAL A CA 1
ATOM 662 C C . VAL A 1 89 ? -7.772 -4.629 8.015 1.00 97.50 89 VAL A C 1
ATOM 664 O O . VAL A 1 89 ? -7.318 -5.447 7.222 1.00 97.50 89 VAL A O 1
ATOM 667 N N . GLU A 1 90 ? -8.009 -4.922 9.288 1.00 97.19 90 GLU A N 1
ATOM 668 C CA . GLU A 1 90 ? -7.748 -6.241 9.862 1.00 97.19 90 GLU A CA 1
ATOM 669 C C . GLU A 1 90 ? -8.622 -7.315 9.213 1.00 97.19 90 GLU A C 1
ATOM 671 O O . GLU A 1 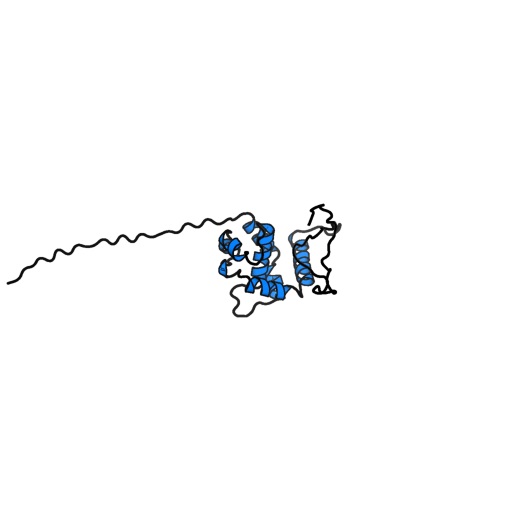90 ? -8.139 -8.380 8.850 1.00 97.19 90 GLU A O 1
ATOM 676 N N . GLU A 1 91 ? -9.891 -7.001 8.973 1.00 96.75 91 GLU A N 1
ATOM 677 C CA . GLU A 1 91 ? -10.852 -7.909 8.359 1.00 96.75 91 GLU A CA 1
ATOM 678 C C . GLU A 1 91 ? -10.566 -8.156 6.870 1.00 96.75 91 GLU A C 1
ATOM 680 O O . GLU A 1 91 ? -10.825 -9.246 6.365 1.00 96.75 91 GLU A O 1
ATOM 685 N N . VAL A 1 92 ? -10.051 -7.153 6.153 1.00 97.25 92 VAL A N 1
ATOM 686 C CA . VAL A 1 92 ? -9.824 -7.235 4.701 1.00 97.25 92 VAL A CA 1
ATOM 687 C C . VAL A 1 92 ? -8.416 -7.729 4.354 1.00 97.25 92 VAL A C 1
ATOM 689 O O . VAL A 1 92 ? -8.263 -8.510 3.414 1.00 97.25 92 VAL A O 1
ATOM 692 N N . PHE A 1 93 ? -7.396 -7.281 5.089 1.00 96.00 93 PHE A N 1
ATOM 693 C CA . PHE A 1 93 ? -5.982 -7.570 4.820 1.00 96.00 93 PHE A CA 1
ATOM 694 C C . PHE A 1 93 ? -5.354 -8.542 5.829 1.00 96.00 93 PHE A C 1
ATOM 696 O O . PHE A 1 93 ? -4.226 -8.982 5.621 1.00 96.00 93 PHE A O 1
ATOM 703 N N . GLY A 1 94 ? -6.039 -8.878 6.927 1.00 96.25 94 GLY A N 1
ATOM 704 C CA . GLY A 1 94 ? -5.470 -9.710 7.994 1.00 96.25 94 GLY A CA 1
ATOM 705 C C . GLY A 1 94 ? -4.409 -8.989 8.831 1.00 96.25 94 GLY A C 1
ATOM 706 O O . GLY A 1 94 ? -3.622 -9.637 9.517 1.00 96.25 94 GLY A O 1
ATOM 707 N N . ILE A 1 95 ? -4.349 -7.655 8.760 1.00 96.69 95 ILE A N 1
ATOM 708 C CA . ILE A 1 95 ? -3.325 -6.844 9.424 1.00 96.69 95 ILE A CA 1
ATOM 709 C C . ILE A 1 95 ? -3.951 -6.103 10.603 1.00 96.69 95 ILE A C 1
ATOM 711 O O . ILE A 1 95 ? -4.717 -5.156 10.420 1.00 96.69 95 ILE A O 1
ATOM 715 N N . GLY A 1 96 ? -3.588 -6.503 11.822 1.00 96.62 96 GLY A N 1
ATOM 716 C CA . GLY A 1 96 ? -4.000 -5.791 13.031 1.00 96.62 96 GLY A CA 1
ATOM 717 C C . GLY A 1 96 ? -3.482 -4.340 13.035 1.00 96.62 96 GLY A C 1
ATOM 718 O O . GLY A 1 96 ? -2.323 -4.120 12.683 1.00 96.62 96 GLY A O 1
ATOM 719 N N . PRO A 1 97 ? -4.256 -3.331 13.476 1.00 95.44 97 PRO A N 1
ATOM 720 C CA . PRO A 1 97 ? -3.849 -1.926 13.358 1.00 95.44 97 PRO A CA 1
ATOM 721 C C . PRO A 1 97 ? -2.503 -1.586 14.017 1.00 95.44 97 PRO A C 1
ATOM 723 O O . PRO A 1 97 ? -1.706 -0.861 13.432 1.00 95.44 97 PRO A O 1
ATOM 726 N N . GLY A 1 98 ? -2.189 -2.173 15.181 1.00 95.94 98 GLY A N 1
ATOM 727 C CA . GLY A 1 98 ? -0.904 -1.957 15.874 1.00 95.94 98 GLY A CA 1
ATOM 728 C C . GLY A 1 98 ? 0.324 -2.498 15.123 1.00 95.94 98 GLY A C 1
ATOM 729 O O . GLY A 1 98 ? 1.473 -2.217 15.474 1.00 95.94 98 GLY A O 1
ATOM 730 N N . LEU A 1 99 ? 0.097 -3.277 14.063 1.00 95.81 99 LEU A N 1
ATOM 731 C CA . LEU A 1 99 ? 1.126 -3.735 13.140 1.00 95.81 99 LEU A CA 1
ATOM 732 C C . LEU A 1 99 ? 1.450 -2.687 12.056 1.00 95.81 99 LEU A C 1
ATOM 734 O O . LEU A 1 99 ? 2.420 -2.869 11.327 1.00 95.81 99 LEU A O 1
ATOM 738 N N . LEU A 1 100 ? 0.704 -1.584 11.975 1.00 96.25 100 LEU A N 1
ATOM 739 C CA . LEU A 1 100 ? 0.913 -0.478 11.032 1.00 96.25 100 LEU A CA 1
ATOM 740 C C . LEU A 1 100 ? 1.481 0.774 11.723 1.00 96.25 100 LEU A C 1
ATOM 742 O O . LEU A 1 100 ? 1.116 1.902 11.395 1.00 96.25 100 LEU A O 1
ATOM 746 N N . ASN A 1 101 ? 2.387 0.573 12.682 1.00 93.62 101 ASN A N 1
ATOM 747 C CA . ASN A 1 101 ? 3.100 1.662 13.350 1.00 93.62 101 ASN A CA 1
ATOM 748 C C . ASN A 1 101 ? 4.159 2.310 12.444 1.00 93.62 101 ASN A C 1
ATOM 750 O O . ASN A 1 101 ? 4.712 1.667 11.548 1.00 93.62 101 ASN A O 1
ATOM 754 N N . GLY A 1 102 ? 4.480 3.574 12.735 1.00 91.62 102 GLY A N 1
ATOM 755 C CA . GLY A 1 102 ? 5.377 4.407 11.930 1.00 91.62 102 GLY A CA 1
ATOM 756 C C . GLY A 1 102 ? 6.728 3.762 11.613 1.00 91.62 102 GLY A C 1
ATOM 757 O O . GLY A 1 102 ? 7.139 3.789 10.458 1.00 91.62 102 GLY A O 1
ATOM 758 N N . ASP A 1 103 ? 7.370 3.103 12.581 1.00 92.44 103 ASP A N 1
ATOM 759 C CA . ASP A 1 103 ? 8.679 2.461 12.381 1.00 92.44 103 ASP A CA 1
ATOM 760 C C . ASP A 1 103 ? 8.630 1.325 11.358 1.00 92.44 103 ASP A C 1
ATOM 762 O O . ASP A 1 103 ? 9.613 1.053 10.666 1.00 92.44 103 ASP A O 1
ATOM 766 N N . ARG A 1 104 ? 7.509 0.602 11.282 1.00 93.50 104 ARG A N 1
ATOM 767 C CA . ARG A 1 104 ? 7.337 -0.451 10.279 1.00 93.50 104 ARG A CA 1
ATOM 768 C C . ARG A 1 104 ? 7.030 0.129 8.909 1.00 93.50 104 ARG A C 1
ATOM 770 O O . ARG A 1 104 ? 7.565 -0.370 7.924 1.00 93.50 104 ARG A O 1
ATOM 777 N N . LEU A 1 105 ? 6.204 1.173 8.855 1.00 95.88 105 LEU A N 1
ATOM 778 C CA . LEU A 1 105 ? 5.904 1.870 7.604 1.00 95.88 105 LEU A CA 1
ATOM 779 C C . LEU A 1 105 ? 7.177 2.476 7.005 1.00 95.88 105 LEU A C 1
ATOM 781 O O . LEU A 1 105 ? 7.443 2.265 5.828 1.00 95.88 105 LEU A O 1
ATOM 785 N N . ALA A 1 106 ? 7.985 3.156 7.824 1.00 94.44 106 ALA A N 1
ATOM 786 C CA . ALA A 1 106 ? 9.258 3.740 7.415 1.00 94.44 106 ALA A CA 1
ATOM 787 C C . ALA A 1 106 ? 10.215 2.670 6.877 1.00 94.44 106 ALA A C 1
ATOM 789 O O . ALA A 1 106 ? 10.657 2.775 5.742 1.00 94.44 106 ALA A O 1
ATOM 790 N N . ARG A 1 107 ? 10.427 1.572 7.618 1.00 94.31 107 ARG A N 1
ATOM 791 C CA . ARG A 1 107 ? 11.290 0.469 7.160 1.00 94.31 107 ARG A CA 1
ATOM 792 C C . ARG A 1 107 ? 10.834 -0.162 5.848 1.00 94.31 107 ARG A C 1
ATOM 794 O O . ARG A 1 107 ? 11.675 -0.485 5.018 1.00 94.31 107 ARG A O 1
ATOM 801 N N . ALA A 1 108 ? 9.527 -0.344 5.654 1.00 96.00 108 ALA A N 1
ATOM 802 C CA . ALA A 1 108 ? 9.008 -0.868 4.395 1.00 96.00 108 ALA A CA 1
ATOM 803 C C . ALA A 1 108 ? 9.257 0.107 3.235 1.00 96.00 108 ALA A C 1
ATOM 805 O O . ALA A 1 108 ? 9.662 -0.326 2.160 1.00 96.00 108 ALA A O 1
ATOM 806 N N . LEU A 1 109 ? 9.052 1.410 3.457 1.00 96.62 109 LEU A N 1
ATOM 807 C CA . LEU A 1 109 ? 9.320 2.447 2.460 1.00 96.62 109 LEU A CA 1
ATOM 808 C C . LEU A 1 109 ? 10.813 2.537 2.117 1.00 96.62 109 LEU A C 1
ATO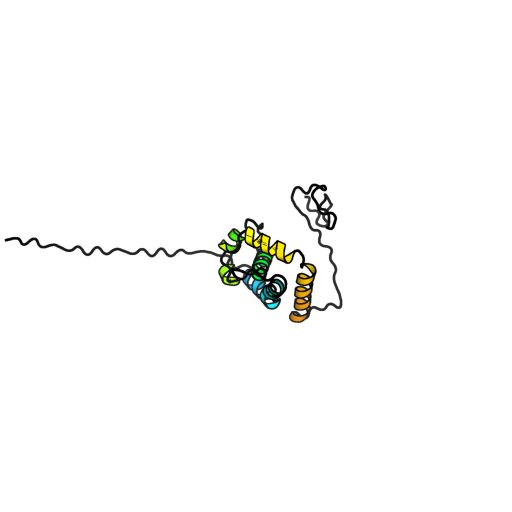M 810 O O . LEU A 1 109 ? 11.152 2.530 0.936 1.00 96.62 109 LEU A O 1
ATOM 814 N N . ASP A 1 110 ? 11.689 2.531 3.122 1.00 95.56 110 ASP A N 1
ATOM 815 C CA . ASP A 1 110 ? 13.144 2.531 2.938 1.00 95.56 110 ASP A CA 1
ATOM 816 C C . ASP A 1 110 ? 13.610 1.286 2.172 1.00 95.56 110 ASP A C 1
ATOM 818 O O . ASP A 1 110 ? 14.467 1.377 1.296 1.00 95.56 110 ASP A O 1
ATOM 822 N N . ALA A 1 111 ? 13.013 0.121 2.453 1.00 95.81 111 ALA A N 1
ATOM 823 C CA . ALA A 1 111 ? 13.348 -1.123 1.769 1.00 95.81 111 ALA A CA 1
ATOM 824 C C . ALA A 1 111 ? 12.964 -1.108 0.282 1.00 95.81 111 ALA A C 1
ATOM 826 O O . ALA A 1 111 ? 13.710 -1.645 -0.535 1.00 95.81 111 ALA A O 1
ATOM 827 N N . ILE A 1 112 ? 11.823 -0.510 -0.089 1.00 97.06 112 ILE A N 1
ATOM 828 C CA . ILE A 1 112 ? 11.385 -0.463 -1.495 1.00 97.06 112 ILE A CA 1
ATOM 829 C C . ILE A 1 112 ? 11.992 0.698 -2.283 1.00 97.06 112 ILE A C 1
ATOM 831 O O . ILE A 1 112 ? 12.003 0.633 -3.512 1.00 97.06 112 ILE A O 1
ATOM 835 N N . ALA A 1 113 ? 12.476 1.750 -1.614 1.00 96.31 113 ALA A N 1
ATOM 836 C CA . ALA A 1 113 ? 12.939 2.977 -2.263 1.00 96.31 113 ALA A CA 1
ATOM 837 C C . ALA A 1 113 ? 14.001 2.731 -3.360 1.00 96.31 113 ALA A C 1
ATOM 839 O O . ALA A 1 113 ? 13.817 3.248 -4.464 1.00 96.31 113 ALA A O 1
ATOM 840 N N . PRO A 1 114 ? 15.025 1.871 -3.163 1.00 96.81 114 PRO A N 1
ATOM 841 C CA . PRO A 1 114 ? 16.005 1.554 -4.210 1.00 96.81 114 PRO A CA 1
ATOM 842 C C . PRO A 1 114 ? 15.444 0.745 -5.391 1.00 96.81 114 PRO A C 1
ATOM 844 O O . PRO A 1 114 ? 16.118 0.580 -6.406 1.00 96.81 114 PRO A O 1
ATOM 847 N N . HIS A 1 115 ? 14.234 0.193 -5.267 1.00 97.00 115 HIS A N 1
ATOM 848 C CA . HIS A 1 115 ? 13.664 -0.781 -6.201 1.00 97.00 115 HIS A CA 1
ATOM 849 C C . HIS A 1 115 ? 12.370 -0.305 -6.875 1.00 97.00 115 HIS A C 1
ATOM 851 O O . HIS A 1 115 ? 11.734 -1.082 -7.592 1.00 97.00 115 HIS A O 1
ATOM 857 N N . LEU A 1 116 ? 11.975 0.958 -6.676 1.00 94.56 116 LEU A N 1
ATOM 858 C CA . LEU A 1 116 ? 10.682 1.489 -7.120 1.00 94.56 116 LEU A CA 1
ATOM 859 C C . LEU A 1 116 ? 10.419 1.289 -8.615 1.00 94.56 116 LEU A C 1
ATOM 861 O O . LEU A 1 116 ? 9.311 0.908 -8.988 1.00 94.56 116 LEU A O 1
ATOM 865 N N . GLU A 1 117 ? 11.419 1.504 -9.472 1.00 94.31 117 GLU A N 1
ATOM 866 C CA . GLU A 1 117 ? 11.254 1.338 -10.920 1.00 94.31 117 GLU A CA 1
ATOM 867 C C . GLU A 1 117 ? 10.946 -0.111 -11.304 1.00 94.31 117 GLU A C 1
ATOM 869 O O . GLU A 1 117 ? 10.015 -0.363 -12.074 1.00 94.31 117 GLU A O 1
ATOM 874 N N . ASN A 1 118 ? 11.682 -1.062 -10.724 1.00 97.00 118 ASN A N 1
ATOM 875 C CA . ASN A 1 118 ? 11.492 -2.489 -10.962 1.00 97.00 118 ASN A CA 1
ATOM 876 C C . ASN A 1 118 ? 10.131 -2.966 -10.434 1.00 97.00 118 ASN A C 1
ATOM 878 O O . ASN A 1 118 ? 9.373 -3.626 -11.148 1.00 97.00 118 ASN A O 1
ATOM 882 N N . LEU A 1 119 ? 9.782 -2.577 -9.204 1.00 97.56 119 LEU A N 1
ATOM 883 C CA . LEU A 1 119 ? 8.504 -2.920 -8.581 1.00 97.56 119 LEU A CA 1
ATOM 884 C C . LEU A 1 119 ? 7.328 -2.362 -9.393 1.00 97.56 119 LEU A C 1
ATOM 886 O O . LEU A 1 119 ? 6.424 -3.106 -9.776 1.00 97.56 119 LEU A O 1
ATOM 890 N N . ALA A 1 120 ? 7.363 -1.070 -9.735 1.00 95.56 120 ALA A N 1
ATOM 891 C CA . ALA A 1 120 ? 6.322 -0.435 -10.536 1.00 95.56 120 ALA A CA 1
ATOM 892 C C . ALA A 1 120 ? 6.242 -1.024 -11.953 1.00 95.56 120 ALA A C 1
ATOM 894 O O . ALA A 1 120 ? 5.146 -1.209 -12.483 1.00 95.56 120 ALA A O 1
ATOM 895 N N . GLY A 1 121 ? 7.383 -1.327 -12.578 1.00 95.75 121 GLY A N 1
ATOM 896 C CA . GLY A 1 121 ? 7.453 -2.004 -13.873 1.00 95.75 121 GLY A CA 1
ATOM 897 C C . GLY A 1 121 ? 6.790 -3.379 -13.843 1.00 95.75 121 GLY A C 1
ATOM 898 O O . GLY A 1 121 ? 5.954 -3.670 -14.696 1.00 95.75 121 GLY A O 1
ATOM 899 N N . THR A 1 122 ? 7.091 -4.178 -12.821 1.00 97.81 122 THR A N 1
ATOM 900 C CA . THR A 1 122 ? 6.546 -5.530 -12.647 1.00 97.81 122 THR A CA 1
ATOM 901 C C . THR A 1 122 ? 5.036 -5.502 -12.410 1.00 97.81 122 THR A C 1
ATOM 903 O O . THR A 1 122 ? 4.292 -6.196 -13.105 1.00 97.81 122 THR A O 1
ATOM 906 N N . VAL A 1 123 ? 4.554 -4.637 -11.509 1.00 97.19 123 VAL A N 1
ATOM 907 C CA . VAL A 1 123 ? 3.111 -4.471 -11.262 1.00 97.19 123 VAL A CA 1
ATOM 908 C C . VAL A 1 123 ? 2.386 -3.989 -12.525 1.00 97.19 123 VAL A C 1
ATOM 910 O O . VAL A 1 123 ? 1.316 -4.502 -12.849 1.00 97.19 123 VAL A O 1
ATOM 913 N N . ARG A 1 124 ? 2.967 -3.051 -13.290 1.00 94.88 124 ARG A N 1
ATOM 914 C CA . ARG A 1 124 ? 2.394 -2.597 -14.572 1.00 94.88 124 ARG A CA 1
ATOM 915 C C . ARG A 1 124 ? 2.336 -3.709 -15.614 1.00 94.88 124 ARG A C 1
ATOM 917 O O . ARG A 1 124 ? 1.306 -3.855 -16.265 1.00 94.88 124 ARG A O 1
ATOM 924 N N . ALA A 1 125 ? 3.407 -4.486 -15.774 1.00 95.31 125 ALA A N 1
ATOM 925 C CA . ALA A 1 125 ? 3.437 -5.608 -16.711 1.00 95.31 125 ALA A CA 1
ATOM 926 C C . ALA A 1 125 ? 2.341 -6.630 -16.380 1.00 95.31 125 ALA A C 1
ATOM 928 O O . ALA A 1 125 ? 1.620 -7.081 -17.271 1.00 95.31 125 ALA A O 1
ATOM 929 N N . ARG A 1 126 ? 2.149 -6.915 -15.088 1.00 96.38 126 ARG A N 1
ATOM 930 C CA . ARG A 1 126 ? 1.062 -7.772 -14.620 1.00 96.38 126 ARG A CA 1
ATOM 931 C C . ARG A 1 126 ? -0.314 -7.170 -14.873 1.00 96.38 126 ARG A C 1
ATOM 933 O O . ARG A 1 126 ? -1.191 -7.870 -15.360 1.00 96.38 126 ARG A O 1
ATOM 940 N N . ALA A 1 127 ? -0.495 -5.873 -14.632 1.00 95.38 127 ALA A N 1
ATOM 941 C CA . ALA A 1 127 ? -1.751 -5.195 -14.939 1.00 95.38 127 ALA A CA 1
ATOM 942 C C . ALA A 1 127 ? -2.104 -5.281 -16.434 1.00 95.38 127 ALA A C 1
ATOM 944 O O . ALA A 1 127 ? -3.255 -5.535 -16.780 1.00 95.38 127 ALA A O 1
ATOM 945 N N . ILE A 1 128 ? -1.118 -5.114 -17.320 1.00 94.75 128 ILE A N 1
ATOM 946 C CA . ILE A 1 128 ? -1.316 -5.258 -18.767 1.00 94.75 128 ILE A CA 1
ATOM 947 C C . ILE A 1 128 ? -1.786 -6.675 -19.108 1.00 94.75 128 ILE A C 1
ATOM 949 O O . ILE A 1 128 ? -2.774 -6.821 -19.827 1.00 94.75 128 ILE A O 1
ATOM 953 N N . GLY A 1 129 ? -1.120 -7.699 -18.566 1.00 94.81 129 GLY A N 1
ATOM 954 C CA . GLY A 1 129 ? -1.477 -9.101 -18.794 1.00 94.81 129 GLY A CA 1
ATOM 955 C C . GLY A 1 129 ? -2.851 -9.477 -18.232 1.00 94.81 129 GLY A C 1
ATOM 956 O O . GLY A 1 129 ? -3.698 -9.982 -18.965 1.00 94.81 129 GLY A O 1
ATOM 957 N N . ASP A 1 130 ? -3.098 -9.185 -16.956 1.00 94.56 130 ASP A N 1
ATOM 958 C CA . ASP A 1 130 ? -4.278 -9.659 -16.219 1.00 94.56 130 ASP A CA 1
ATOM 959 C C . ASP A 1 130 ? -5.568 -8.908 -16.578 1.00 94.56 130 ASP A C 1
ATOM 961 O O . ASP A 1 130 ? -6.668 -9.440 -16.401 1.00 94.56 130 ASP A O 1
ATOM 965 N N . PHE A 1 131 ? -5.456 -7.665 -17.059 1.00 93.56 131 PHE A N 1
ATOM 966 C CA . PHE A 1 131 ? -6.603 -6.845 -17.464 1.00 93.56 131 PHE A CA 1
ATOM 967 C C . PHE A 1 131 ? -6.714 -6.653 -18.980 1.00 93.56 131 PHE A C 1
ATOM 969 O O . PHE A 1 131 ? -7.665 -6.015 -19.429 1.00 93.56 131 PHE A O 1
ATOM 976 N N . GLY A 1 132 ? -5.785 -7.198 -19.774 1.00 91.56 132 GLY A N 1
ATOM 977 C CA . GLY A 1 132 ? -5.807 -7.077 -21.234 1.00 91.56 132 GLY A CA 1
ATOM 978 C C . GLY A 1 132 ? -5.727 -5.627 -21.713 1.00 91.56 132 GLY A C 1
ATOM 979 O O . GLY A 1 132 ? -6.444 -5.236 -22.634 1.00 91.56 132 GLY A O 1
ATOM 980 N N . ILE A 1 133 ? -4.904 -4.808 -21.053 1.00 89.25 133 ILE A N 1
ATOM 981 C CA . ILE A 1 133 ? -4.790 -3.376 -21.354 1.00 89.25 133 ILE A CA 1
ATOM 982 C C . ILE A 1 133 ? -4.144 -3.204 -22.733 1.00 89.25 133 ILE A C 1
ATOM 984 O O . ILE A 1 133 ? -3.016 -3.644 -22.954 1.00 89.25 133 ILE A O 1
ATOM 988 N N . ASP A 1 134 ? -4.839 -2.528 -23.650 1.00 87.62 134 ASP A N 1
ATOM 989 C CA . ASP A 1 134 ? -4.288 -2.177 -24.960 1.00 87.62 134 ASP A CA 1
ATOM 990 C C . ASP A 1 134 ? -3.196 -1.105 -24.818 1.00 87.62 134 ASP A C 1
ATOM 992 O O . ASP A 1 134 ? -3.463 0.042 -24.453 1.00 87.62 134 ASP A O 1
ATOM 996 N N . VAL A 1 135 ? -1.957 -1.488 -25.129 1.00 84.12 135 VAL A N 1
ATOM 997 C CA . VAL A 1 135 ? -0.775 -0.616 -25.083 1.00 84.12 135 VAL A CA 1
ATOM 998 C C . VAL A 1 135 ? -0.417 -0.005 -26.441 1.00 84.12 135 VAL A C 1
ATOM 1000 O O . VAL A 1 135 ? 0.564 0.731 -26.535 1.00 84.12 135 VAL A O 1
ATOM 1003 N N . ALA A 1 136 ? -1.203 -0.250 -27.499 1.00 86.19 136 ALA A N 1
ATOM 1004 C CA . ALA A 1 136 ? -0.952 0.317 -28.827 1.00 86.19 136 ALA A CA 1
ATOM 1005 C C . ALA A 1 136 ? -1.075 1.850 -28.853 1.00 86.19 136 ALA A C 1
ATOM 1007 O O . ALA A 1 136 ? -0.533 2.510 -29.742 1.00 86.19 136 ALA A O 1
ATOM 1008 N N . ARG A 1 137 ? -1.779 2.436 -27.875 1.00 78.25 137 ARG A N 1
ATOM 1009 C CA . ARG A 1 137 ? -1.862 3.884 -27.665 1.00 78.25 137 ARG A CA 1
ATOM 1010 C C . ARG A 1 137 ? -1.596 4.218 -26.204 1.00 78.25 137 ARG A C 1
ATOM 1012 O O . ARG A 1 137 ? -2.431 3.968 -25.343 1.00 78.25 137 ARG A O 1
ATOM 1019 N N . MET A 1 138 ? -0.455 4.848 -25.942 1.00 75.12 138 MET A N 1
ATOM 1020 C CA . MET A 1 138 ? -0.110 5.338 -24.611 1.00 75.12 138 MET A CA 1
ATOM 1021 C C . MET A 1 138 ? -0.548 6.797 -24.467 1.00 75.12 138 MET A C 1
ATOM 1023 O O . MET A 1 138 ? -0.022 7.681 -25.142 1.00 75.12 138 MET A O 1
ATOM 1027 N N . HIS A 1 139 ? -1.525 7.054 -23.596 1.00 74.50 139 HIS A N 1
ATOM 1028 C CA . HIS A 1 139 ? -1.890 8.417 -23.222 1.00 74.50 139 HIS A CA 1
ATOM 1029 C C . HIS A 1 139 ? -0.955 8.891 -22.108 1.00 74.50 139 HIS A C 1
ATOM 1031 O O . HIS A 1 139 ? -1.004 8.375 -20.993 1.00 74.50 139 HIS A O 1
ATOM 1037 N N . TRP A 1 140 ? -0.087 9.852 -22.418 1.00 70.50 140 TRP A N 1
ATOM 1038 C CA . TRP A 1 140 ? 0.790 10.475 -21.433 1.00 70.50 140 TRP A CA 1
ATOM 1039 C C . TRP A 1 140 ? 0.160 11.782 -20.953 1.00 70.50 140 TRP A C 1
ATOM 1041 O O . TRP A 1 140 ? 0.171 12.773 -21.683 1.00 70.50 140 TRP A O 1
ATOM 1051 N N . ASP A 1 141 ? -0.396 11.790 -19.740 1.00 78.06 141 ASP A N 1
ATOM 1052 C CA . ASP A 1 141 ? -0.756 13.037 -19.061 1.00 78.06 141 ASP A CA 1
ATOM 1053 C C . ASP A 1 141 ? 0.321 13.391 -18.034 1.00 78.06 141 ASP A C 1
ATOM 1055 O O . ASP A 1 141 ? 0.781 12.550 -17.261 1.00 78.06 141 ASP A O 1
ATOM 1059 N N . MET A 1 142 ? 0.728 14.657 -18.029 1.00 58.91 142 MET A N 1
ATOM 1060 C CA . MET A 1 142 ? 1.591 15.189 -16.982 1.00 58.91 142 MET A CA 1
ATOM 1061 C C . MET A 1 142 ? 0.712 15.655 -15.824 1.00 58.91 142 MET A C 1
ATOM 1063 O O . MET A 1 142 ? 0.059 16.704 -15.911 1.00 58.91 142 MET A O 1
ATOM 1067 N N . THR A 1 143 ? 0.731 14.892 -14.734 1.00 63.66 143 THR A N 1
ATOM 1068 C CA . THR A 1 143 ? 0.107 15.271 -13.464 1.00 63.66 143 THR A CA 1
ATOM 1069 C C . THR A 1 143 ? 1.059 16.168 -12.675 1.00 63.66 143 THR A C 1
ATOM 1071 O O . THR A 1 143 ? 2.204 15.799 -12.424 1.00 63.66 143 THR A O 1
ATOM 1074 N N . SER A 1 144 ? 0.602 17.352 -12.258 1.00 65.00 144 SER A N 1
ATOM 1075 C CA . SER A 1 144 ? 1.363 18.199 -11.330 1.00 65.00 144 SER A CA 1
ATOM 1076 C C . SER A 1 144 ? 1.343 17.597 -9.925 1.00 65.00 144 SER A C 1
ATOM 1078 O O . SER A 1 144 ? 0.275 17.267 -9.412 1.00 65.00 144 SER A O 1
ATOM 1080 N N . MET A 1 145 ? 2.511 17.483 -9.297 1.00 66.69 145 MET A N 1
ATOM 1081 C CA . MET A 1 145 ? 2.642 17.114 -7.887 1.00 66.69 145 MET A CA 1
ATOM 1082 C C . MET A 1 145 ? 2.948 18.366 -7.064 1.00 66.69 145 MET A C 1
ATOM 1084 O O . MET A 1 145 ? 3.846 19.128 -7.414 1.00 66.69 145 MET A O 1
ATOM 1088 N N . SER A 1 146 ? 2.206 18.556 -5.974 1.00 70.44 146 SER A N 1
ATOM 1089 C CA . SER A 1 146 ? 2.404 19.648 -5.019 1.00 70.44 146 SER A CA 1
ATOM 1090 C C . SER A 1 146 ? 2.777 19.060 -3.666 1.00 70.44 146 SER A C 1
ATOM 1092 O O . SER A 1 146 ? 2.104 18.155 -3.167 1.00 70.44 146 SER A O 1
ATOM 1094 N N . VAL A 1 147 ? 3.839 19.582 -3.067 1.00 70.69 147 VAL A N 1
ATOM 1095 C CA . VAL A 1 147 ? 4.338 19.176 -1.749 1.00 70.69 147 VAL A CA 1
ATOM 1096 C C . VAL A 1 147 ? 4.206 20.343 -0.773 1.00 70.69 147 VAL A C 1
ATOM 1098 O O . VAL A 1 147 ? 4.223 21.499 -1.184 1.00 70.69 147 VAL A O 1
ATOM 1101 N N . HIS A 1 148 ? 4.038 20.039 0.514 1.00 69.56 148 HIS A N 1
ATOM 1102 C CA . HIS A 1 148 ? 3.855 21.035 1.572 1.00 69.56 148 HIS A CA 1
ATOM 1103 C C . HIS A 1 148 ? 4.880 20.771 2.676 1.00 69.56 148 HIS A C 1
ATOM 1105 O O . HIS A 1 148 ? 4.975 19.645 3.163 1.00 69.56 148 HIS A O 1
ATOM 1111 N N . GLY A 1 149 ? 5.648 21.790 3.055 1.00 74.44 149 GLY A N 1
ATOM 1112 C CA . GLY A 1 149 ? 6.726 21.674 4.037 1.00 74.44 149 GLY A CA 1
ATOM 1113 C C . GLY A 1 149 ? 7.853 22.670 3.773 1.00 74.44 149 GLY A C 1
ATOM 1114 O O . GLY A 1 149 ? 7.851 23.369 2.760 1.00 74.44 149 GLY A O 1
ATOM 1115 N N . ALA A 1 150 ? 8.812 22.741 4.695 1.00 76.81 150 ALA A N 1
ATOM 1116 C CA . ALA A 1 150 ? 10.038 23.504 4.497 1.00 76.81 150 ALA A CA 1
ATOM 1117 C C . ALA A 1 150 ? 11.070 22.617 3.788 1.00 76.81 150 ALA A C 1
ATOM 1119 O O . ALA A 1 150 ? 11.595 21.683 4.389 1.00 76.81 150 ALA A O 1
ATOM 1120 N N . PHE A 1 151 ? 11.350 22.920 2.520 1.00 79.19 151 PHE A N 1
ATOM 1121 C CA . PHE A 1 151 ? 12.349 22.223 1.706 1.00 79.19 151 PHE A CA 1
ATOM 1122 C C . PHE A 1 151 ? 13.475 23.198 1.333 1.00 79.19 151 PHE A C 1
ATOM 1124 O O . PHE A 1 151 ? 13.479 23.744 0.228 1.00 79.19 151 PHE A O 1
ATOM 1131 N N . PRO A 1 152 ? 14.397 23.512 2.264 1.00 82.06 152 PRO A N 1
ATOM 1132 C CA . PRO A 1 152 ? 15.550 24.344 1.945 1.00 82.06 152 PRO A CA 1
ATOM 1133 C C . PRO A 1 152 ? 16.397 23.653 0.873 1.00 82.06 152 PRO A C 1
ATOM 1135 O O . PRO A 1 152 ? 16.641 22.452 0.955 1.00 82.06 152 PRO A O 1
ATOM 1138 N N . VAL A 1 153 ? 16.833 24.406 -0.138 1.00 78.38 153 VAL A N 1
ATOM 1139 C CA . VAL A 1 153 ? 17.599 23.877 -1.284 1.00 78.38 153 VAL A CA 1
ATOM 1140 C C . VAL A 1 153 ? 18.868 23.150 -0.823 1.00 78.38 153 VAL A C 1
ATOM 1142 O O . VAL A 1 153 ? 19.193 22.095 -1.343 1.00 78.38 153 VAL A O 1
ATOM 1145 N N . GLU A 1 154 ? 19.517 23.664 0.221 1.00 80.19 154 GLU A N 1
ATOM 1146 C CA . GLU A 1 154 ? 20.778 23.162 0.789 1.00 80.19 154 GLU A CA 1
ATOM 1147 C C . GLU A 1 154 ? 20.686 21.754 1.412 1.00 80.19 154 GLU A C 1
ATOM 1149 O O . GLU A 1 154 ? 21.714 21.146 1.694 1.00 80.19 154 GLU A O 1
ATOM 1154 N N . GLY A 1 155 ? 19.475 21.241 1.662 1.00 77.31 155 GLY A N 1
ATOM 1155 C CA . GLY A 1 155 ? 19.244 19.924 2.271 1.00 77.31 155 GLY A CA 1
ATOM 1156 C C . GLY A 1 155 ? 18.605 18.903 1.333 1.00 77.31 155 GLY A C 1
ATOM 1157 O O . GLY A 1 155 ? 18.177 17.848 1.797 1.00 77.31 155 GLY A O 1
ATOM 1158 N N . GLN A 1 156 ? 18.470 19.236 0.049 1.00 85.00 156 GLN A N 1
ATOM 1159 C CA . GLN A 1 156 ? 17.870 18.359 -0.948 1.00 85.00 156 GLN A CA 1
ATOM 1160 C C . GLN A 1 156 ? 18.956 17.649 -1.748 1.00 85.00 156 GLN A C 1
ATOM 1162 O O . GLN A 1 156 ? 19.991 18.229 -2.058 1.00 85.00 156 GLN A O 1
ATOM 1167 N N . ASP A 1 157 ? 18.703 16.384 -2.060 1.00 82.88 157 ASP A N 1
ATOM 1168 C CA . ASP A 1 157 ? 19.591 15.572 -2.880 1.00 82.88 157 ASP A CA 1
ATOM 1169 C C . ASP A 1 157 ? 19.478 16.006 -4.351 1.00 82.88 157 ASP A C 1
ATOM 1171 O O . ASP A 1 157 ? 18.386 15.989 -4.926 1.00 82.88 157 ASP A O 1
ATOM 1175 N N . GLU A 1 158 ? 20.596 16.435 -4.939 1.00 80.25 158 GLU A N 1
ATOM 1176 C CA . GLU A 1 158 ? 20.659 16.948 -6.313 1.00 80.25 158 GLU A CA 1
ATOM 1177 C C . GLU A 1 158 ? 20.447 15.854 -7.369 1.00 80.25 158 GLU A C 1
ATOM 1179 O O . GLU A 1 158 ? 20.075 16.170 -8.502 1.00 80.25 158 GLU A O 1
ATOM 1184 N N . ASP A 1 159 ? 20.609 14.576 -7.004 1.00 81.75 159 ASP A N 1
ATOM 1185 C CA . ASP A 1 159 ? 20.334 13.443 -7.895 1.00 81.75 159 ASP A CA 1
ATOM 1186 C C . ASP A 1 159 ? 18.821 13.233 -8.122 1.00 81.75 159 ASP A C 1
ATOM 1188 O O . ASP A 1 159 ? 18.410 12.466 -8.999 1.00 81.75 159 ASP A O 1
ATOM 1192 N N . PHE A 1 160 ? 17.968 13.945 -7.373 1.00 78.88 160 PHE A N 1
ATOM 1193 C CA . PHE A 1 160 ? 16.510 13.869 -7.453 1.00 78.88 160 PHE A CA 1
ATOM 1194 C C . PHE A 1 160 ? 15.866 15.225 -7.793 1.00 78.88 160 PHE A C 1
ATOM 1196 O O . PHE A 1 160 ? 16.481 16.284 -7.655 1.00 78.88 160 PHE A O 1
ATOM 1203 N N . PRO A 1 161 ? 14.592 15.242 -8.242 1.00 78.69 161 PRO A N 1
ATOM 1204 C CA . PRO A 1 161 ? 13.876 16.490 -8.485 1.00 78.69 161 PRO A CA 1
ATOM 1205 C C . PRO A 1 161 ? 13.819 17.380 -7.235 1.00 78.69 161 PRO A C 1
ATOM 1207 O O . PRO A 1 161 ? 13.164 17.044 -6.247 1.00 78.69 161 PRO A O 1
ATOM 1210 N N . VAL A 1 162 ? 14.461 18.546 -7.315 1.00 83.75 162 VAL A N 1
ATOM 1211 C CA . VAL A 1 162 ? 14.492 19.531 -6.229 1.00 83.75 162 VAL A CA 1
ATOM 1212 C C . VAL A 1 162 ? 13.132 20.213 -6.098 1.00 83.75 162 VAL A C 1
ATOM 1214 O O . VAL A 1 162 ? 12.590 20.794 -7.044 1.00 83.75 162 VAL A O 1
ATOM 1217 N N . ILE A 1 163 ? 12.582 20.166 -4.892 1.00 81.94 163 ILE A N 1
ATOM 1218 C CA . ILE A 1 163 ? 11.359 20.851 -4.504 1.00 81.94 163 ILE A CA 1
ATOM 1219 C C . ILE A 1 163 ? 11.649 22.348 -4.414 1.00 81.94 163 ILE A C 1
ATOM 1221 O O . ILE A 1 163 ? 12.455 22.804 -3.602 1.00 81.94 163 ILE A O 1
ATOM 1225 N N . GLY A 1 164 ? 10.934 23.121 -5.224 1.00 78.75 164 GLY A N 1
ATOM 1226 C CA . GLY A 1 164 ? 10.963 24.577 -5.208 1.00 78.75 164 GLY A CA 1
ATOM 1227 C C . GLY A 1 164 ? 9.575 25.172 -5.415 1.00 78.75 164 GLY A C 1
ATOM 1228 O O . GLY A 1 164 ? 8.609 24.472 -5.727 1.00 78.75 164 GLY A O 1
ATOM 1229 N N . TYR A 1 165 ? 9.472 26.489 -5.255 1.00 73.25 165 TYR A N 1
ATOM 1230 C CA . TYR A 1 165 ? 8.237 27.210 -5.549 1.00 73.25 165 TYR A CA 1
ATOM 1231 C C . TYR A 1 165 ? 7.966 27.201 -7.060 1.00 73.25 165 TYR A C 1
ATOM 1233 O O . TYR A 1 165 ? 8.783 27.664 -7.854 1.00 73.25 165 TYR A O 1
ATOM 1241 N N . GLY A 1 166 ? 6.800 26.688 -7.453 1.00 68.69 166 GLY A N 1
ATOM 1242 C CA . GLY A 1 166 ? 6.361 26.598 -8.846 1.00 68.69 166 GLY A CA 1
ATOM 1243 C C . GLY A 1 166 ? 4.909 27.035 -9.027 1.00 68.69 166 GLY A C 1
ATOM 1244 O O . GLY A 1 166 ? 4.219 27.367 -8.066 1.00 68.69 166 GLY A O 1
ATOM 1245 N N . ARG A 1 167 ? 4.425 27.040 -10.275 1.00 65.62 167 ARG A N 1
ATOM 1246 C CA . ARG A 1 167 ? 3.005 27.262 -10.598 1.00 65.62 167 ARG A CA 1
ATOM 1247 C C . ARG A 1 167 ? 2.356 25.932 -10.995 1.00 65.62 167 ARG A C 1
ATOM 1249 O O . ARG A 1 167 ? 2.604 25.474 -12.111 1.00 65.62 167 ARG A O 1
ATOM 1256 N N . PRO A 1 168 ? 1.531 25.315 -10.131 1.00 66.19 168 PRO A N 1
ATOM 1257 C CA . PRO A 1 168 ? 0.839 24.075 -10.465 1.00 66.19 168 PRO A CA 1
ATOM 1258 C C . PRO A 1 168 ? -0.123 24.252 -11.649 1.00 66.19 168 PRO A C 1
ATOM 1260 O O . PRO A 1 168 ? -0.819 25.267 -11.750 1.00 66.19 168 PRO A O 1
ATOM 1263 N N . LYS A 1 169 ? -0.218 23.239 -12.524 1.00 63.31 169 LYS A N 1
ATOM 1264 C CA . LYS A 1 169 ? -1.181 23.198 -13.648 1.00 63.31 169 LYS A CA 1
ATOM 1265 C C . LYS A 1 169 ? -2.632 23.279 -13.153 1.00 63.31 169 LYS A C 1
ATOM 1267 O O . LYS A 1 169 ? -3.488 23.812 -13.854 1.00 63.31 169 LYS A O 1
ATOM 1272 N N . ASP A 1 170 ? -2.896 22.797 -11.936 1.00 68.50 170 ASP A N 1
ATOM 1273 C CA . ASP A 1 170 ? -4.220 22.780 -11.300 1.00 68.50 170 ASP A CA 1
ATOM 1274 C C . ASP A 1 170 ? -4.602 24.100 -10.595 1.00 68.50 170 ASP A C 1
ATOM 1276 O O . ASP A 1 170 ? -5.668 24.181 -9.986 1.00 68.50 170 ASP A O 1
ATOM 1280 N N . ARG A 1 171 ? -3.763 25.146 -10.706 1.00 63.91 171 ARG A N 1
ATOM 1281 C CA . ARG A 1 171 ? -3.938 26.479 -10.092 1.00 63.91 171 ARG A CA 1
ATOM 1282 C C . ARG A 1 171 ? -4.172 26.469 -8.578 1.00 63.91 171 ARG A C 1
ATOM 1284 O O . ARG A 1 171 ? -4.598 27.490 -8.036 1.00 63.91 171 ARG A O 1
ATOM 1291 N N . ARG A 1 172 ? -3.894 25.372 -7.873 1.00 57.31 172 ARG A N 1
ATOM 1292 C CA . ARG A 1 172 ? -3.922 25.396 -6.411 1.00 57.31 172 ARG A CA 1
ATOM 1293 C C . ARG A 1 172 ? -2.736 26.228 -5.934 1.00 57.31 172 ARG A C 1
ATOM 1295 O O . ARG A 1 172 ? -1.591 25.910 -6.237 1.00 57.31 172 ARG A O 1
ATOM 1302 N N . SER A 1 173 ? -3.023 27.336 -5.258 1.00 50.84 173 SER A N 1
ATOM 1303 C CA . SER A 1 173 ? -2.003 28.122 -4.567 1.00 50.84 173 SER A CA 1
ATOM 1304 C C . SER A 1 173 ? -1.464 27.292 -3.406 1.00 50.84 173 SER A C 1
ATOM 1306 O O . SER A 1 173 ? -2.257 26.855 -2.568 1.00 50.84 173 SER A O 1
ATOM 1308 N N . ILE A 1 174 ? -0.153 27.065 -3.395 1.00 53.94 174 ILE A N 1
ATOM 1309 C CA . ILE A 1 174 ? 0.594 26.549 -2.241 1.00 53.94 174 ILE A CA 1
ATOM 1310 C C . ILE A 1 174 ? 1.094 27.755 -1.452 1.00 53.94 174 ILE A C 1
ATOM 1312 O O . ILE A 1 174 ? 1.552 28.713 -2.121 1.00 53.94 174 ILE A O 1
#

Organism: NCBI:txid459658

Sequence (174 aa):
MAWGRALSLVEHRLEVAVTSVVEKRLGALPVAAEFLRRLDVAGIVDGVCPGGASALVMHGQVIEALVANRLTSPAPLVRVEDWARCWAVEEVFGIGPGLLNGDRLARALDAIAPHLENLAGTVRARAIGDFGIDVARMHWDMTSMSVHGAFPVEGQDEDFPVIGYGRPKDRRSI

Foldseek 3Di:
DDDDDDDDDPPPDDDDDDDDDAAAAAFCLLVLLVLLVLLVQLVLLCVQQPDDPPQPDTLSLLVSLQVSCVVGPPDPLQCSLVNVSRHCCCVRSVDHSVSSHNVSNVVSCVRCVVPVVVSVVSSVVSCCVSVVDDPPDDDDDDADDDDDDDQDQVPDDPVDDRDDDDQGPVRDDD

Radius of gyration: 25.6 Å; chains: 1; bounding box: 50×56×102 Å

Secondary structure (DSSP, 8-state):
------------------------B-TTHHHHHHHHHHTTHHHHHHHHSPPPTT-SS-HHHHHHHHHHHHHHS---GGGHHHHHHHBTHHHHHS--GGGS-HHHHHHHHHHHGGGHHHHHHHHHHHHHHHHT---SS-----PPP---S---GGGS-TTS--------TT----